Protein 6N3D (pdb70)

B-factor: mean 20.05, std 10.63, range [5.97, 64.44]

CATH classification: 3.30.70.330

Radius of gyration: 12.69 Å; Cα contacts (8 Å, |Δi|>4): 212; chains: 1; bounding box: 27×32×28 Å

Organism: Homo sapiens (NCBI:txid9606)

Nearest PDB structures (foldseek):
  6n3e-assembly1_A  TM=9.716E-01  e=6.139E-18  Homo sapiens
  6y53-assembly1_q  TM=9.878E-01  e=2.767E-15  Homo sapiens
  6y5q-assembly1_q  TM=9.878E-01  e=3.147E-15  Homo sapiens
  7evo-assembly1_D  TM=9.227E-01  e=3.356E-15  Homo sapiens
  2dit-assembly1_A  TM=9.127E-01  e=2.168E-14  Homo sapiens

Secondary structure (DSSP, 8-state):
---GGGGEEEEE-S--GGGGTS-THHHHHHHHHHHHHHTTTS-EEEEEE-TT-TT--EEEEESSHHHHHHHHHHHTT-EETTEE-EEEE--SS---

InterPro domains:
  IPR000504 RNA recognition motif domain [PF00076] (135-212)
  IPR000504 RNA recognition motif domain [PF00076] (289-343)
  IPR000504 RNA recognition motif domain [PS50102] (133-218)
  IPR000504 RNA recognition motif domain [PS50102] (264-349)
  IPR000504 RNA recognition motif domain [SM00360] (134-214)
  IPR000504 RNA recognition motif domain [SM00360] (265-345)
  IPR012677 Nucleotide-binding alpha-beta plait domain superfamily [G3DSA:3.30.70.330] (132-215)
  IPR012677 Nucleotide-binding alpha-beta plait domain superfamily [G3DSA:3.30.70.330] (263-348)
  IPR034392 TatSF1-like, RNA recognition motif 1 [cd12281] (132-222)
  IPR034393 TatSF1-like [PTHR15608] (5-377)
  IPR035979 RNA-binding domain superfamily [SSF54928] (131-346)

Structure (mmCIF, N/CA/C/O backbone):
data_6N3D
#
_entry.id   6N3D
#
_cell.length_a   30.201
_cell.length_b   30.201
_cell.length_c   98.742
_cell.angle_alpha   90.000
_cell.angle_beta   90.000
_cell.angle_gamma   90.000
#
_symmetry.space_group_name_H-M   'P 43'
#
loop_
_entity.id
_entity.type
_entity.pdbx_description
1 polymer 'HIV Tat-specific factor 1'
2 non-polymer 'CHLORIDE ION'
3 non-polymer DI(HYDROXYETHYL)ETHER
4 non-polymer 'MAGNESIUM ION'
5 non-polymer GLYCEROL
6 water water
#
loop_
_atom_site.group_PDB
_atom_site.id
_atom_site.type_symbol
_atom_site.label_atom_id
_atom_site.label_alt_id
_atom_site.label_comp_id
_atom_site.label_asym_id
_atom_site.label_entity_id
_atom_site.label_seq_id
_atom_site.pdbx_PDB_ins_code
_atom_site.Cartn_x
_atom_site.Cartn_y
_atom_site.Cartn_z
_atom_site.occupancy
_atom_site.B_iso_or_equiv
_atom_site.auth_seq_id
_atom_site.auth_comp_id
_atom_site.auth_asym_id
_atom_site.auth_atom_id
_atom_site.pdbx_PDB_model_num
ATOM 1 N N . GLY A 1 1 ? 18.181 21.755 35.173 1.00 45.11 258 GLY A N 1
ATOM 2 C CA . GLY A 1 1 ? 19.238 20.706 35.253 1.00 44.37 258 GLY A CA 1
ATOM 3 C C . GLY A 1 1 ? 20.478 21.208 35.963 1.00 43.97 258 GLY A C 1
ATOM 4 O O . GLY A 1 1 ? 20.513 22.347 36.440 1.00 40.32 258 GLY A O 1
ATOM 10 N N . SER A 1 2 ? 21.508 20.366 36.015 1.00 44.15 259 SER A N 1
ATOM 11 C CA . SER A 1 2 ? 22.692 20.660 36.807 1.00 47.48 259 SER A CA 1
ATOM 12 C C . SER A 1 2 ? 23.908 19.993 36.182 1.00 48.08 259 SER A C 1
ATOM 13 O O . SER A 1 2 ? 23.792 18.996 35.463 1.00 46.69 259 SER A O 1
ATOM 21 N N . MET A 1 3 ? 25.078 20.567 36.460 1.00 45.51 260 MET A N 1
ATOM 22 C CA . MET A 1 3 ? 26.343 19.927 36.133 1.00 43.21 260 MET A CA 1
ATOM 23 C C . MET A 1 3 ? 26.448 18.591 36.867 1.00 39.87 260 MET A C 1
ATOM 24 O O . MET A 1 3 ? 25.790 18.363 37.888 1.00 39.39 260 MET A O 1
ATOM 31 N N . ARG A 1 4 ? 27.291 17.698 36.333 1.00 34.41 261 ARG A N 1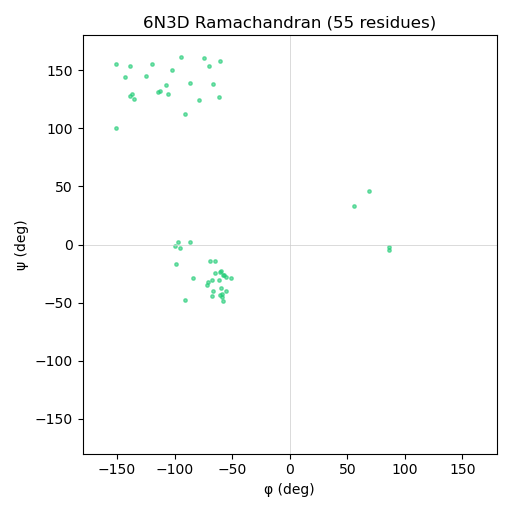
ATOM 32 C CA . ARG A 1 4 ? 27.326 16.324 36.832 1.00 28.69 261 ARG A CA 1
ATOM 33 C C . ARG A 1 4 ? 27.587 16.276 38.329 1.00 23.71 261 ARG A C 1
ATOM 34 O O . ARG A 1 4 ? 26.992 15.454 39.035 1.00 20.82 261 ARG A O 1
ATOM 55 N N . HIS A 1 5 ? 28.482 17.136 38.834 1.00 21.87 262 HIS A N 1
ATOM 56 C CA . HIS A 1 5 ? 28.913 16.999 40.221 1.00 18.44 262 HIS A CA 1
ATOM 57 C C . HIS A 1 5 ? 27.781 17.242 41.204 1.00 16.39 262 HIS A C 1
ATOM 58 O O . HIS A 1 5 ? 27.851 16.725 42.326 1.00 15.67 262 HIS A O 1
ATOM 72 N N . GLU A 1 6 ? 26.746 17.995 40.805 1.00 18.20 263 GLU A N 1
ATOM 73 C CA . GLU A 1 6 ? 25.579 18.203 41.653 1.00 15.79 263 GLU A CA 1
ATOM 74 C C . GLU A 1 6 ? 24.819 16.909 41.895 1.00 15.48 263 GLU A C 1
ATOM 75 O O . GLU A 1 6 ? 23.980 16.863 42.797 1.00 16.92 263 GLU A O 1
ATOM 87 N N . ARG A 1 7 ? 25.091 15.864 41.119 1.00 13.51 264 ARG A N 1
ATOM 88 C CA . ARG A 1 7 ? 24.473 14.566 41.324 1.00 12.65 264 ARG A CA 1
ATOM 89 C C . ARG A 1 7 ? 25.346 13.602 42.126 1.00 11.02 264 ARG A C 1
ATOM 90 O O . ARG A 1 7 ? 24.934 12.465 42.337 1.00 12.15 264 ARG A O 1
ATOM 111 N N . VAL A 1 8 ? 26.526 14.023 42.587 1.00 11.33 265 VAL A N 1
ATOM 112 C CA . VAL A 1 8 ? 27.536 13.113 43.119 1.00 10.43 265 VAL A CA 1
ATOM 113 C C . VAL A 1 8 ? 27.736 13.375 44.608 1.00 9.84 265 VAL A C 1
ATOM 114 O O . VAL A 1 8 ? 27.938 14.526 45.028 1.00 11.32 265 VAL A O 1
ATOM 127 N N . VAL A 1 9 ? 27.720 12.303 45.389 1.00 9.91 266 VAL A N 1
ATOM 128 C CA . VAL A 1 9 ? 27.953 12.325 46.826 1.00 9.63 266 VAL A CA 1
ATOM 129 C C . VAL A 1 9 ? 29.267 11.615 47.114 1.00 9.10 266 VAL A C 1
ATOM 130 O O . VAL A 1 9 ? 29.511 10.512 46.621 1.00 9.60 266 VAL A O 1
ATOM 143 N N . ILE A 1 10 ? 30.110 12.246 47.918 1.00 8.74 267 ILE A N 1
ATOM 144 C CA . ILE A 1 10 ? 31.327 11.630 48.422 1.00 8.32 267 ILE A CA 1
ATOM 145 C C . ILE A 1 10 ? 31.044 11.171 49.845 1.00 7.87 267 ILE A C 1
ATOM 146 O O . ILE A 1 10 ? 30.757 11.978 50.740 1.00 9.24 267 ILE A O 1
ATOM 162 N N A ILE A 1 11 ? 31.154 9.860 50.053 0.71 9.48 268 ILE A N 1
ATOM 163 N N B ILE A 1 11 ? 31.044 9.873 50.038 0.29 7.38 268 ILE A N 1
ATOM 164 C CA A ILE A 1 11 ? 30.931 9.207 51.341 0.71 9.24 268 ILE A CA 1
ATOM 165 C CA B ILE A 1 11 ? 30.930 9.287 51.363 0.29 9.80 268 ILE A CA 1
ATOM 166 C C A ILE A 1 11 ? 32.289 8.821 51.889 0.71 9.21 268 ILE A C 1
ATOM 167 C C B ILE A 1 11 ? 32.336 9.000 51.848 0.29 8.32 268 ILE A C 1
ATOM 168 O O A ILE A 1 11 ? 33.089 8.208 51.177 0.71 12.54 268 ILE A O 1
ATOM 169 O O B ILE A 1 11 ? 33.211 8.624 51.063 0.29 6.53 268 ILE A O 1
ATOM 200 N N . LYS A 1 12 ? 32.564 9.194 53.136 1.00 8.66 269 LYS A N 1
ATOM 201 C CA . LYS A 1 12 ? 33.847 8.876 53.739 1.00 9.16 269 LYS A CA 1
ATOM 202 C C . LYS A 1 12 ? 33.668 8.045 54.998 1.00 8.53 269 LYS A C 1
ATOM 203 O O . LYS A 1 12 ? 32.608 8.046 55.642 1.00 9.12 269 LYS A O 1
ATOM 223 N N . ASN A 1 13 ? 34.744 7.337 55.323 1.00 8.63 270 ASN A N 1
ATOM 224 C CA . ASN A 1 13 ? 34.831 6.444 56.463 1.00 8.51 270 ASN A CA 1
ATOM 225 C C . ASN A 1 13 ? 33.898 5.246 56.348 1.00 8.53 270 ASN A C 1
ATOM 226 O O . ASN A 1 13 ? 33.402 4.730 57.351 1.00 9.51 270 ASN A O 1
ATOM 237 N N A MET A 1 14 ? 33.694 4.755 55.128 0.37 9.67 271 MET A N 1
ATOM 238 N N B MET A 1 14 ? 33.672 4.758 55.121 0.63 10.06 271 MET A N 1
ATOM 239 C CA A MET A 1 14 ? 32.908 3.547 54.942 0.37 8.29 271 MET A CA 1
ATOM 240 C CA B MET A 1 14 ? 32.921 3.521 54.932 0.63 11.80 271 MET A CA 1
ATOM 241 C C A MET A 1 14 ? 33.721 2.284 55.190 0.37 9.80 271 MET A C 1
ATOM 242 C C B MET A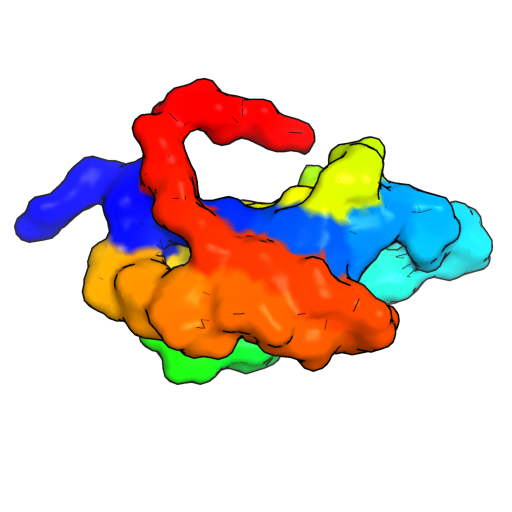 1 14 ? 33.719 2.296 55.339 0.63 9.88 271 MET A C 1
ATOM 243 O O A MET A 1 14 ? 33.135 1.198 55.256 0.37 8.12 271 MET A O 1
ATOM 244 O O B MET A 1 14 ? 33.128 1.248 55.619 0.63 11.47 271 MET A O 1
ATOM 271 N N . PHE A 1 15 ? 35.037 2.408 55.337 1.00 9.62 272 PHE A N 1
ATOM 272 C CA . PHE A 1 15 ? 35.938 1.288 55.555 1.00 9.81 272 PHE A CA 1
ATOM 273 C C . PHE A 1 15 ? 37.300 1.884 55.860 1.00 10.01 272 PHE A C 1
ATOM 274 O O . PHE A 1 15 ? 37.503 3.095 55.763 1.00 10.66 272 PHE A O 1
ATOM 292 N N . HIS A 1 16 ? 38.240 1.013 56.189 1.00 11.17 273 HIS A N 1
ATOM 293 C CA . HIS A 1 16 ? 39.657 1.281 56.063 1.00 10.84 273 HIS A CA 1
ATOM 294 C C . HIS A 1 16 ? 40.235 0.160 55.202 1.00 10.21 273 HIS A C 1
ATOM 295 O O . HIS A 1 16 ? 39.753 -0.972 55.278 1.00 12.19 273 HIS A O 1
ATOM 309 N N . PRO A 1 17 ? 41.235 0.435 54.356 1.00 11.31 274 PRO A N 1
ATOM 310 C CA . PRO A 1 17 ? 41.801 -0.618 53.501 1.00 13.70 274 PRO A CA 1
ATOM 311 C C . PRO A 1 17 ? 42.199 -1.885 54.226 1.00 16.34 274 PRO A C 1
ATOM 312 O O . PRO A 1 17 ? 42.166 -2.958 53.606 1.00 18.52 274 PRO A O 1
ATOM 323 N N . MET A 1 18 ? 42.583 -1.809 55.506 1.00 16.97 275 MET A N 1
ATOM 324 C CA . MET A 1 18 ? 42.939 -3.016 56.248 1.00 19.50 275 MET A CA 1
ATOM 325 C C . MET A 1 18 ? 41.815 -4.038 56.212 1.00 22.08 275 MET A C 1
ATOM 326 O O . MET A 1 18 ? 42.062 -5.246 56.305 1.00 23.11 275 MET A O 1
ATOM 340 N N . ASP A 1 19 ? 40.575 -3.570 56.083 1.00 20.83 276 ASP A N 1
ATOM 341 C CA . ASP A 1 19 ? 39.415 -4.452 56.092 1.00 22.59 276 ASP A CA 1
ATOM 342 C C . A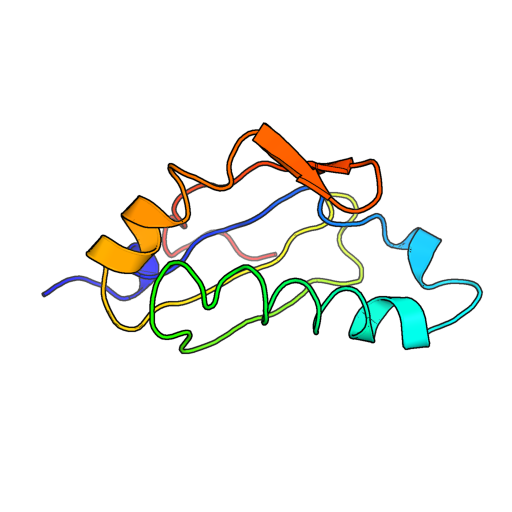SP A 1 19 ? 39.440 -5.493 54.985 1.00 20.22 276 ASP A C 1
ATOM 343 O O . ASP A 1 19 ? 38.778 -6.529 55.103 1.00 22.27 276 ASP A O 1
ATOM 352 N N . PHE A 1 20 ? 40.175 -5.254 53.912 1.00 20.40 277 PHE A N 1
ATOM 353 C CA . PHE A 1 20 ? 40.173 -6.163 52.781 1.00 22.51 277 PHE A CA 1
ATOM 354 C C . PHE A 1 20 ? 41.410 -7.037 52.760 1.00 26.03 277 PHE A C 1
ATOM 355 O O . PHE A 1 20 ? 41.539 -7.887 51.870 1.00 26.63 277 PHE A O 1
ATOM 372 N N A GLU A 1 21 ? 42.305 -6.874 53.742 0.68 23.60 278 GLU A N 1
ATOM 373 N N B GLU A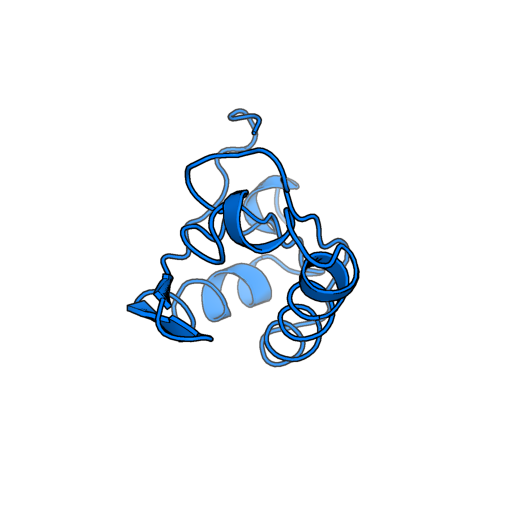 1 21 ? 42.314 -6.862 53.730 0.32 27.44 278 GLU A N 1
ATOM 374 C CA A GLU A 1 21 ? 43.570 -7.599 53.741 0.68 27.49 278 GLU A CA 1
ATOM 375 C CA B GLU A 1 21 ? 43.574 -7.599 53.736 0.32 30.83 278 GLU A CA 1
ATOM 376 C C A GLU A 1 21 ? 43.348 -9.103 53.774 0.68 30.63 278 GLU A C 1
ATOM 377 C C B GLU A 1 21 ? 43.337 -9.102 53.763 0.32 30.99 278 GLU A C 1
ATOM 378 O O A GLU A 1 21 ? 43.892 -9.842 52.944 0.68 37.21 278 GLU A O 1
ATOM 379 O O B GLU A 1 21 ? 43.848 -9.840 52.912 0.32 35.04 278 GLU A O 1
ATOM 399 N N . ASP A 1 22 ? 42.573 -9.579 54.745 1.00 26.84 279 ASP A N 1
ATOM 400 C CA . ASP A 1 22 ? 42.449 -11.014 54.960 1.00 28.98 279 ASP A CA 1
ATOM 401 C C . ASP A 1 22 ? 41.412 -11.663 54.054 1.00 24.79 279 ASP A C 1
ATOM 402 O O . ASP A 1 22 ? 41.491 -12.870 53.810 1.00 28.76 279 ASP A O 1
ATOM 412 N N . ASP A 1 23 ? 40.464 -10.899 53.541 1.00 21.98 280 ASP A N 1
ATOM 413 C CA . ASP A 1 23 ? 39.338 -11.448 52.787 1.00 18.42 280 ASP A CA 1
ATOM 414 C C . ASP A 1 23 ? 38.876 -10.406 51.775 1.00 16.97 280 ASP A C 1
ATOM 415 O O . ASP A 1 23 ? 38.128 -9.478 52.124 1.00 16.58 280 ASP A O 1
ATOM 424 N N . PRO A 1 24 ? 39.265 -10.543 50.505 1.00 17.25 281 PRO A N 1
ATOM 425 C CA . PRO A 1 24 ? 38.803 -9.585 49.488 1.00 16.69 281 PRO A CA 1
ATOM 426 C C . PRO A 1 24 ? 37.298 -9.493 49.364 1.00 14.68 281 PRO A C 1
ATOM 427 O O . PRO A 1 24 ? 36.783 -8.456 48.920 1.00 16.01 281 PRO A O 1
ATOM 438 N N . LEU A 1 25 ? 36.565 -10.550 49.721 1.00 12.92 282 LEU A N 1
ATOM 439 C CA . LEU A 1 25 ? 35.111 -10.494 49.599 1.00 13.25 282 LEU A CA 1
ATOM 440 C C . LEU A 1 25 ? 34.490 -9.391 50.444 1.00 14.08 282 LEU A C 1
ATOM 441 O O . LEU A 1 25 ? 33.394 -8.925 50.116 1.00 15.04 282 LEU A O 1
ATOM 457 N N . VAL A 1 26 ? 35.170 -8.953 51.508 1.00 13.71 283 VAL A N 1
ATOM 458 C CA . VAL A 1 26 ? 34.648 -7.878 52.348 1.00 13.90 283 VAL A CA 1
ATOM 459 C C . VAL A 1 26 ? 34.441 -6.603 51.540 1.00 13.72 283 VAL A C 1
ATOM 460 O O . VAL A 1 26 ? 33.484 -5.849 51.773 1.00 13.56 283 VAL A O 1
ATOM 473 N N . LEU A 1 27 ? 35.336 -6.322 50.598 1.00 13.02 284 LEU A N 1
ATOM 474 C CA . LEU A 1 27 ? 35.169 -5.129 49.774 1.00 13.30 284 LEU A CA 1
ATOM 475 C C . LEU A 1 27 ? 33.847 -5.179 49.026 1.00 13.30 284 LEU A C 1
ATOM 476 O O . LEU A 1 27 ? 33.098 -4.202 48.984 1.00 12.65 284 LEU A O 1
ATOM 492 N N . ASN A 1 28 ? 33.531 -6.326 48.443 1.00 13.81 285 ASN A N 1
ATOM 493 C CA . ASN A 1 28 ? 32.274 -6.437 47.724 1.00 14.69 285 ASN A CA 1
ATOM 494 C C . ASN A 1 28 ? 31.072 -6.438 48.660 1.00 12.95 285 ASN A C 1
ATOM 495 O O . ASN A 1 28 ? 30.012 -5.952 48.272 1.00 13.23 285 ASN A O 1
ATOM 506 N N . GLU A 1 29 ? 31.204 -6.981 49.878 1.00 13.55 286 GLU A N 1
ATOM 507 C CA . GLU A 1 29 ? 30.130 -6.850 50.865 1.00 13.87 286 GLU A CA 1
ATOM 508 C C . GLU A 1 29 ? 29.805 -5.386 51.138 1.00 12.48 286 GLU A C 1
ATOM 509 O O . GLU A 1 29 ? 28.636 -4.998 51.192 1.00 14.09 286 GLU A O 1
ATOM 521 N N A ILE A 1 30 ? 30.840 -4.579 51.378 0.34 12.15 287 ILE A N 1
ATOM 522 N N B ILE A 1 30 ? 30.828 -4.554 51.322 0.66 12.63 287 ILE A N 1
ATOM 523 C CA A ILE A 1 30 ? 30.659 -3.141 51.554 0.34 13.39 287 ILE A CA 1
ATOM 524 C CA B ILE A 1 30 ? 30.571 -3.140 51.582 0.66 12.45 287 ILE A CA 1
ATOM 525 C C 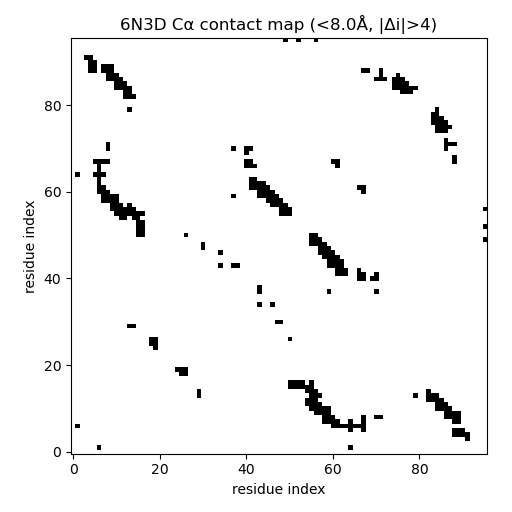A ILE A 1 30 ? 29.949 -2.552 50.344 0.34 12.04 287 ILE A C 1
ATOM 526 C C B ILE A 1 30 ? 30.003 -2.457 50.341 0.66 12.54 287 ILE A C 1
ATOM 527 O O A ILE A 1 30 ? 28.945 -1.842 50.467 0.34 13.31 287 ILE A O 1
ATOM 528 O O B ILE A 1 30 ? 29.135 -1.584 50.440 0.66 12.98 287 ILE A O 1
ATOM 559 N N . ARG A 1 31 ? 30.470 -2.839 49.154 1.00 12.14 288 ARG A N 1
ATOM 560 C CA . ARG A 1 31 ? 29.904 -2.285 47.930 1.00 11.40 288 ARG A CA 1
ATOM 561 C C . ARG A 1 31 ? 28.422 -2.612 47.829 1.00 11.75 288 ARG A C 1
ATOM 562 O O . ARG A 1 31 ? 27.601 -1.741 47.542 1.00 12.06 288 ARG A O 1
ATOM 584 N N A GLU A 1 32 ? 28.069 -3.878 48.046 0.50 13.08 289 GLU A N 1
ATOM 585 N N B GLU A 1 32 ? 28.055 -3.868 48.084 0.50 13.55 289 GLU A N 1
ATOM 586 C CA A GLU A 1 32 ? 26.673 -4.276 47.943 0.50 14.30 289 GLU A CA 1
ATOM 587 C CA B GLU A 1 32 ? 26.663 -4.266 47.915 0.50 15.60 289 GLU A CA 1
ATOM 588 C C A GLU A 1 32 ? 25.836 -3.548 48.983 0.50 13.76 289 GLU A C 1
ATOM 589 C C B GLU A 1 32 ? 25.779 -3.684 49.015 0.50 17.47 289 GLU A C 1
ATOM 590 O O A GLU A 1 32 ? 24.762 -3.020 48.677 0.50 14.11 289 GLU A O 1
ATOM 591 O O B GLU A 1 32 ? 24.608 -3.377 48.768 0.50 16.37 289 GLU A O 1
ATOM 614 N N . ASP A 1 33 ? 26.321 -3.495 50.221 1.00 15.91 290 ASP A N 1
ATOM 615 C CA . ASP A 1 33 ? 25.565 -2.847 51.281 1.00 18.97 290 ASP A CA 1
ATOM 616 C C . ASP A 1 33 ? 25.338 -1.381 50.963 1.00 15.01 290 ASP A C 1
ATOM 617 O O . ASP A 1 33 ? 24.266 -0.833 51.243 1.00 15.68 290 ASP A O 1
ATOM 627 N N . LEU A 1 34 ? 26.337 -0.722 50.384 1.00 13.08 291 LEU A N 1
ATOM 628 C CA . LEU A 1 34 ? 26.177 0.683 50.044 1.00 12.58 291 LEU A CA 1
ATOM 629 C C . LEU A 1 34 ? 25.228 0.860 48.870 1.00 10.84 291 LEU A C 1
ATOM 630 O O . LEU A 1 34 ? 24.445 1.824 48.852 1.00 12.13 291 LEU A O 1
ATOM 646 N N . ARG A 1 35 ? 25.237 -0.068 47.903 1.00 11.37 292 ARG A N 1
ATOM 647 C CA . ARG A 1 35 ? 24.226 -0.041 46.848 1.00 12.07 292 ARG A CA 1
ATOM 648 C C . ARG A 1 35 ? 22.831 -0.132 47.447 1.00 11.91 292 ARG A C 1
ATOM 649 O O . ARG A 1 35 ? 21.934 0.636 47.088 1.00 13.67 292 ARG A O 1
ATOM 670 N N . VAL A 1 36 ? 22.620 -1.091 48.349 1.00 11.97 293 VAL A N 1
ATOM 671 C CA . VAL A 1 36 ? 21.302 -1.256 48.949 1.00 13.46 293 VAL A CA 1
ATOM 672 C C . VAL A 1 36 ? 20.898 0.007 49.706 1.00 11.84 293 VAL A C 1
ATOM 673 O O . VAL A 1 36 ? 19.776 0.511 49.558 1.00 13.67 293 VAL A O 1
ATOM 686 N N A GLU A 1 37 ? 21.809 0.557 50.512 0.51 12.60 294 GLU A N 1
ATOM 687 N N B GLU A 1 37 ? 21.792 0.513 50.554 0.49 11.14 294 GLU A N 1
ATOM 688 C CA A GLU A 1 37 ? 21.444 1.713 51.326 0.51 13.16 294 GLU A CA 1
ATOM 689 C CA B GLU A 1 37 ? 21.476 1.706 51.329 0.49 10.99 294 GLU A CA 1
ATOM 690 C C A GLU A 1 37 ? 21.211 2.955 50.479 0.51 11.11 294 GLU A C 1
ATOM 691 C C B GLU A 1 37 ? 21.162 2.889 50.420 0.49 10.86 294 GLU A C 1
ATOM 692 O O A GLU A 1 37 ? 20.278 3.722 50.745 0.51 11.13 294 GLU A O 1
ATOM 693 O O B GLU A 1 37 ? 20.117 3.534 50.564 0.49 12.49 294 GLU A O 1
ATOM 716 N N . CYS A 1 38 ? 22.058 3.189 49.473 1.00 10.93 295 CYS A N 1
ATOM 717 C CA . CYS A 1 38 ? 21.902 4.387 48.665 1.00 10.54 295 CYS A CA 1
ATOM 718 C C . CYS A 1 38 ? 20.687 4.320 47.747 1.00 10.70 295 CYS A C 1
ATOM 719 O O . CYS A 1 38 ? 20.174 5.373 47.352 1.00 11.65 295 CYS A O 1
ATOM 728 N N A SER A 1 39 ? 20.199 3.110 47.433 0.69 13.06 296 SER A N 1
ATOM 729 N N B SER A 1 39 ? 20.194 3.132 47.408 0.31 8.89 296 SER A N 1
ATOM 730 C CA A SER A 1 39 ? 18.980 2.968 46.644 0.69 11.90 296 SER A CA 1
ATOM 731 C CA B SER A 1 39 ? 18.989 3.068 46.590 0.31 11.65 296 SER A CA 1
ATOM 732 C C A SER A 1 39 ? 17.778 3.593 47.339 0.69 10.37 296 SER A C 1
ATOM 733 C C B SER A 1 39 ? 17.746 3.533 47.346 0.31 11.15 296 SER A C 1
ATOM 734 O O A SER A 1 39 ? 16.776 3.896 46.682 0.69 11.77 296 SER A O 1
ATOM 735 O O B SER A 1 39 ? 16.678 3.661 46.735 0.31 12.56 296 SER A O 1
ATOM 750 N N . LYS A 1 40 ? 17.864 3.803 48.649 1.00 10.96 297 LYS A N 1
ATOM 751 C CA . LYS A 1 40 ? 16.782 4.434 49.389 1.00 11.14 297 LYS A CA 1
ATOM 752 C C . LYS A 1 40 ? 16.587 5.885 48.985 1.00 11.40 297 LYS A C 1
ATOM 753 O O . LYS A 1 40 ? 15.497 6.438 49.163 1.00 13.30 297 LYS A O 1
ATOM 773 N N . PHE A 1 41 ? 17.626 6.537 48.476 1.00 12.09 298 PHE A N 1
ATOM 774 C CA . PHE A 1 41 ? 17.597 7.981 48.287 1.00 11.67 298 PHE A CA 1
ATOM 775 C C . PHE A 1 41 ? 17.281 8.387 46.865 1.00 11.87 298 PHE A C 1
ATOM 776 O O . PHE A 1 41 ? 16.916 9.543 46.632 1.00 13.93 298 PHE A O 1
ATOM 793 N N . GLY A 1 42 ? 17.406 7.472 45.925 1.00 12.44 299 GLY A N 1
ATOM 794 C CA . GLY A 1 42 ? 17.241 7.808 44.531 1.00 13.07 299 GLY A CA 1
ATOM 795 C C . GLY A 1 42 ? 17.768 6.687 43.674 1.00 12.94 299 GLY A C 1
ATOM 796 O O . GLY A 1 42 ? 18.266 5.673 44.165 1.00 14.09 299 GLY A O 1
ATOM 800 N N A GLN A 1 43 ? 17.630 6.893 42.372 0.52 12.70 300 GLN A N 1
ATOM 801 N N B GLN A 1 43 ? 17.675 6.901 42.369 0.48 12.65 300 GLN A N 1
ATOM 802 C CA A GLN A 1 43 ? 18.179 5.980 41.381 0.52 13.52 300 GLN A CA 1
ATOM 803 C CA B GLN A 1 43 ? 18.159 5.925 41.399 0.48 12.80 300 GLN A CA 1
ATOM 804 C C A GLN A 1 43 ? 19.686 6.186 41.306 0.52 13.09 300 GLN A C 1
ATOM 805 C C B GLN A 1 43 ? 19.656 6.124 41.188 0.48 12.12 300 GLN A C 1
ATOM 806 O O A GLN A 1 43 ? 20.155 7.282 40.974 0.52 13.47 300 GLN A O 1
ATOM 807 O O B GLN A 1 43 ? 20.089 7.144 40.641 0.48 11.63 300 GLN A O 1
ATOM 820 N N . ILE A 1 44 ? 20.446 5.146 41.628 1.00 11.52 301 ILE A N 1
ATOM 821 C CA . ILE A 1 44 ? 21.890 5.222 41.518 1.00 9.71 301 ILE A CA 1
ATOM 822 C C . ILE A 1 44 ? 22.294 5.114 40.054 1.00 10.97 301 ILE A C 1
ATOM 823 O O . ILE A 1 44 ? 21.870 4.199 39.340 1.00 14.26 301 ILE A O 1
ATOM 840 N N . ARG A 1 45 ? 23.143 6.033 39.604 1.00 9.63 302 ARG A N 1
ATOM 841 C CA . ARG A 1 45 ? 23.822 5.886 38.323 1.00 9.82 302 ARG A CA 1
ATOM 842 C C . ARG A 1 45 ? 25.169 5.190 38.451 1.00 9.86 302 ARG A C 1
ATOM 843 O O . ARG A 1 45 ? 25.442 4.269 37.687 1.00 11.05 302 ARG A O 1
ATOM 864 N N . LYS A 1 46 ? 26.014 5.600 39.387 1.00 10.14 303 LYS A N 1
ATOM 865 C CA . LYS A 1 46 ? 27.319 4.988 39.539 1.00 9.70 303 LYS A CA 1
ATOM 866 C C . LYS A 1 46 ? 27.670 4.918 41.014 1.00 10.17 303 LYS A C 1
ATOM 867 O O . LYS A 1 46 ? 27.359 5.831 41.789 1.00 14.17 303 LYS A O 1
ATOM 886 N N . LEU A 1 47 ? 28.355 3.847 41.396 1.00 8.80 304 LEU A N 1
ATOM 887 C CA . LEU A 1 47 ? 28.863 3.723 42.750 1.00 9.80 304 LEU A CA 1
ATOM 888 C C . LEU A 1 47 ? 30.260 3.138 42.662 1.00 10.00 304 LEU A C 1
ATOM 889 O O . LEU A 1 47 ? 30.467 2.113 42.008 1.00 11.79 304 LEU A O 1
ATOM 905 N N . LEU A 1 48 ? 31.212 3.812 43.295 1.00 9.31 305 LEU A N 1
ATOM 906 C CA . LEU A 1 48 ? 32.601 3.393 43.304 1.00 11.18 305 LEU A CA 1
ATOM 907 C C . LEU A 1 48 ? 33.141 3.435 44.715 1.00 10.46 305 LEU A C 1
ATOM 908 O O . LEU A 1 48 ? 32.867 4.379 45.457 1.00 12.83 305 LEU A O 1
ATOM 924 N N A LEU A 1 49 ? 33.899 2.408 45.083 0.47 10.65 306 LEU A N 1
ATOM 925 N N B LEU A 1 49 ? 33.956 2.444 45.067 0.53 9.46 306 LEU A N 1
ATOM 926 C CA A LEU A 1 49 ? 34.702 2.425 46.292 0.47 9.80 306 LEU A CA 1
ATOM 927 C CA B LEU A 1 49 ? 34.687 2.427 46.325 0.53 10.00 306 LEU A CA 1
ATOM 928 C C A LEU A 1 49 ? 36.148 2.662 45.896 0.47 8.47 306 LEU A C 1
ATOM 929 C C B LEU A 1 49 ? 36.172 2.547 46.026 0.53 9.96 306 LEU A C 1
ATOM 930 O O A LEU A 1 49 ? 36.645 2.070 44.932 0.47 11.04 306 LEU A O 1
ATOM 931 O O B LEU A 1 49 ? 36.724 1.746 45.263 0.53 10.11 306 LEU A O 1
ATOM 962 N N . PHE A 1 50 ? 36.816 3.538 46.642 1.00 9.29 307 PHE A N 1
ATOM 963 C CA . PHE A 1 50 ? 38.246 3.777 46.465 1.00 10.14 307 PHE A CA 1
ATOM 964 C C . PHE A 1 50 ? 38.957 2.933 47.506 1.00 9.24 307 PHE A C 1
ATOM 965 O O . PHE A 1 50 ? 39.289 3.385 48.599 1.00 9.71 307 PHE A O 1
ATOM 983 N N . ASP A 1 51 ? 39.126 1.649 47.167 1.00 10.16 308 ASP A N 1
ATOM 984 C CA . ASP A 1 51 ? 39.418 0.629 48.166 1.00 10.40 308 ASP A CA 1
ATOM 985 C C . ASP A 1 51 ? 40.806 0.736 48.785 1.00 9.63 308 ASP A C 1
ATOM 986 O O . ASP A 1 51 ? 41.033 0.106 49.818 1.00 11.13 308 ASP A O 1
ATOM 995 N N . ARG A 1 52 ? 41.718 1.508 48.213 1.00 10.10 309 ARG A N 1
ATOM 996 C CA . ARG A 1 52 ? 43.011 1.748 48.848 1.00 9.94 309 ARG A CA 1
ATOM 997 C C . ARG A 1 52 ? 43.056 3.032 49.655 1.00 9.84 309 ARG A C 1
ATOM 998 O O . ARG A 1 52 ? 44.078 3.311 50.290 1.00 10.74 309 ARG A O 1
ATOM 1019 N N . HIS A 1 53 ? 41.991 3.806 49.651 1.00 9.41 310 HIS A N 1
ATOM 1020 C CA . HIS A 1 53 ? 42.045 5.130 50.254 1.00 9.18 310 HIS A CA 1
ATOM 1021 C C . HIS A 1 53 ? 41.931 5.042 51.771 1.00 9.23 310 HIS A C 1
ATOM 1022 O O . HIS A 1 53 ? 40.930 4.509 52.277 1.00 10.12 310 HIS A O 1
ATOM 1036 N N . PRO A 1 54 ? 42.890 5.596 52.527 1.00 9.99 311 PRO A N 1
ATOM 1037 C CA . PRO A 1 54 ? 42.827 5.511 53.999 1.00 11.49 311 PRO A CA 1
ATOM 1038 C C . PRO A 1 54 ? 41.568 6.082 54.604 1.00 9.81 311 PRO A C 1
ATOM 1039 O O . PRO A 1 54 ? 41.201 5.683 55.713 1.00 11.18 311 PRO A O 1
ATOM 1050 N N . ASP A 1 55 ? 40.924 7.037 53.936 1.00 9.05 312 ASP A N 1
ATOM 1051 C CA . ASP A 1 55 ? 39.746 7.681 54.485 1.00 9.72 312 ASP A CA 1
ATOM 1052 C C . ASP A 1 55 ? 38.464 6.938 54.171 1.00 8.98 312 ASP A C 1
ATOM 1053 O O . ASP A 1 55 ? 37.388 7.404 54.556 1.00 11.14 312 ASP A O 1
ATOM 1062 N N . GLY A 1 56 ? 38.542 5.799 53.494 1.00 8.96 313 GLY A N 1
ATOM 1063 C CA . GLY A 1 56 ? 37.349 4.992 53.298 1.00 8.64 313 GLY A CA 1
ATOM 1064 C C . GLY A 1 56 ? 36.341 5.629 52.365 1.00 8.60 313 GLY A C 1
ATOM 1065 O O . GLY A 1 56 ? 35.148 5.660 52.660 1.00 9.11 313 GLY A O 1
ATOM 1069 N N . VAL A 1 57 ? 36.815 6.139 51.238 1.00 9.24 314 VAL A N 1
ATOM 1070 C CA . VAL A 1 57 ? 36.019 6.980 50.349 1.00 8.46 314 VAL A CA 1
ATOM 1071 C C . VAL A 1 57 ? 35.226 6.129 49.364 1.00 8.36 314 VAL A C 1
ATOM 1072 O O . VAL A 1 57 ? 35.750 5.184 48.762 1.00 9.14 314 VAL A O 1
ATOM 1085 N N . ALA A 1 58 ? 33.984 6.536 49.142 1.00 9.08 315 ALA A N 1
ATOM 1086 C CA . ALA A 1 58 ? 33.138 6.041 48.077 1.00 9.17 315 ALA A CA 1
ATOM 1087 C C . ALA A 1 58 ? 32.485 7.231 47.396 1.00 9.25 315 ALA A C 1
ATOM 1088 O O . ALA A 1 58 ? 32.266 8.272 48.014 1.00 10.63 315 ALA A O 1
ATOM 1095 N N A SER A 1 59 ? 32.222 7.080 46.108 0.73 10.01 316 SER A N 1
ATOM 1096 N N B SER A 1 59 ? 32.147 7.076 46.126 0.27 7.72 316 SER A N 1
ATOM 1097 C CA A SER A 1 59 ? 31.489 8.059 45.329 0.73 11.98 316 SER A CA 1
ATOM 1098 C CA B SER A 1 59 ? 31.356 8.073 45.425 0.27 6.38 316 SER A CA 1
ATOM 1099 C C A SER A 1 59 ? 30.181 7.426 44.891 0.73 10.61 316 SER A C 1
ATOM 1100 C C B SER A 1 59 ? 30.122 7.403 44.848 0.27 8.30 316 SER A C 1
ATOM 1101 O O A SER A 1 59 ? 30.164 6.302 44.386 0.73 11.51 316 SER A O 1
ATOM 1102 O O B SER A 1 59 ? 30.198 6.292 44.318 0.27 10.81 316 SER A O 1
ATOM 1117 N N A VAL A 1 60 ? 29.089 8.153 45.058 0.73 10.54 317 VAL A N 1
ATOM 1118 N N B VAL A 1 60 ? 28.985 8.083 44.956 0.27 6.98 317 VAL A N 1
ATOM 1119 C CA A VAL A 1 60 ? 27.785 7.699 44.587 0.73 10.60 317 VAL A CA 1
ATOM 1120 C CA B VAL A 1 60 ? 27.719 7.585 44.432 0.27 5.97 317 VAL A CA 1
ATOM 1121 C C A VAL A 1 60 ? 27.195 8.797 43.720 0.73 10.08 317 VAL A C 1
ATOM 1122 C C B VAL A 1 60 ? 27.039 8.723 43.686 0.27 7.88 317 VAL A C 1
ATOM 1123 O O A VAL A 1 60 ? 27.080 9.939 44.169 0.73 9.90 317 VAL A O 1
ATOM 1124 O O B VAL A 1 60 ? 26.690 9.744 44.289 0.27 7.63 317 VAL A O 1
ATOM 1149 N N A SER A 1 61 ? 26.830 8.456 42.483 0.73 11.25 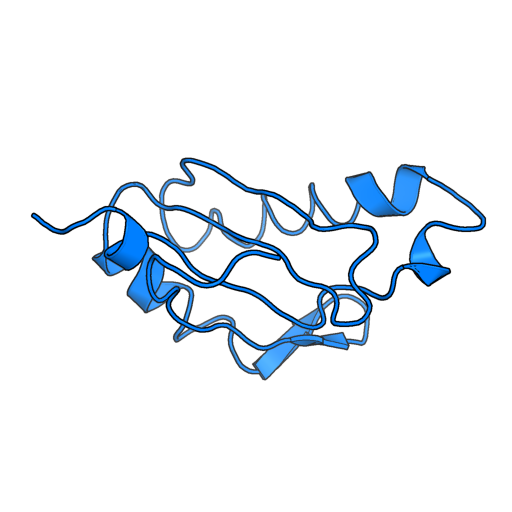318 SER A N 1
ATOM 1150 N N B SER A 1 61 ? 26.858 8.551 42.379 0.27 7.03 318 SER A N 1
ATOM 1151 C CA A SER A 1 61 ? 26.190 9.380 41.551 0.73 12.57 318 SER A CA 1
ATOM 1152 C CA B SER A 1 61 ? 26.189 9.542 41.548 0.27 6.82 318 SER A CA 1
ATOM 1153 C C A SER A 1 61 ? 24.725 8.980 41.427 0.73 10.73 318 SER A C 1
ATOM 1154 C C B SER A 1 61 ? 24.773 9.069 41.257 0.27 7.73 318 SER A C 1
ATOM 1155 O O A SER A 1 61 ? 24.416 7.791 41.323 0.73 12.12 318 SER A O 1
ATOM 1156 O O B SER A 1 61 ? 24.564 7.939 40.805 0.27 7.70 318 SER A O 1
ATOM 1171 N N . PHE A 1 62 ? 23.820 9.958 41.464 1.00 10.75 319 PHE A N 1
ATOM 1172 C CA . PHE A 1 62 ? 22.394 9.696 41.316 1.00 11.13 319 PHE A CA 1
ATOM 1173 C C . PHE A 1 62 ? 21.883 10.263 39.991 1.00 12.46 319 PHE A C 1
ATOM 1174 O O . PHE A 1 62 ? 22.554 11.031 39.308 1.00 13.02 319 PHE A O 1
ATOM 1191 N N A ARG A 1 63 ? 20.649 9.872 39.655 0.51 14.24 320 ARG A N 1
ATOM 1192 N N B ARG A 1 63 ? 20.664 9.861 39.621 0.49 13.92 320 ARG A N 1
ATOM 1193 C CA A ARG A 1 63 ? 20.005 10.362 38.442 0.51 15.22 320 ARG A CA 1
ATOM 1194 C CA B ARG A 1 63 ? 20.063 10.406 38.408 0.49 14.62 320 ARG A CA 1
ATOM 1195 C C A ARG A 1 63 ? 19.701 11.853 38.523 0.51 15.06 320 ARG A C 1
ATOM 1196 C C B ARG A 1 63 ? 19.821 11.905 38.539 0.49 14.91 320 ARG A C 1
ATOM 1197 O O A ARG A 1 63 ? 19.783 12.555 37.509 0.51 16.52 320 ARG A O 1
ATOM 1198 O O B ARG A 1 63 ? 20.060 12.661 37.590 0.49 15.61 320 ARG A O 1
ATOM 1239 N N . ASP A 1 64 ? 19.362 12.354 39.708 1.00 15.44 321 ASP A N 1
ATOM 1240 C CA . ASP A 1 64 ? 18.913 13.727 39.894 1.00 16.82 321 ASP A CA 1
ATOM 1241 C C . ASP A 1 64 ? 19.634 14.394 41.060 1.00 15.84 321 ASP A C 1
ATOM 1242 O O . ASP A 1 64 ? 19.945 13.741 42.061 1.00 15.44 321 ASP A O 1
ATOM 1252 N N . PRO A 1 65 ? 19.868 15.711 40.978 1.00 16.60 322 PRO A N 1
ATOM 1253 C CA . PRO A 1 65 ? 20.530 16.407 42.100 1.00 15.55 322 PRO A CA 1
ATOM 1254 C C . PRO A 1 65 ? 19.751 16.340 43.399 1.00 14.95 322 PRO A C 1
ATOM 1255 O O . PRO A 1 65 ? 20.354 16.385 44.480 1.00 16.61 322 PRO A O 1
ATOM 1266 N N . GLU A 1 66 ? 18.420 16.275 43.331 1.00 16.50 323 GLU A N 1
ATOM 1267 C CA . GLU A 1 66 ? 17.616 16.210 44.547 1.00 16.07 323 GLU A CA 1
ATOM 1268 C C . GLU A 1 66 ? 17.835 14.898 45.285 1.00 15.52 323 GLU A C 1
ATOM 1269 O O . GLU A 1 66 ? 17.732 14.849 46.517 1.00 15.99 323 GLU A O 1
ATOM 1281 N N . GLU A 1 67 ? 18.132 13.832 44.549 1.00 14.20 324 GLU A N 1
ATOM 1282 C CA . GLU A 1 67 ? 18.446 12.551 45.177 1.00 12.65 324 GLU A CA 1
ATOM 1283 C C . GLU A 1 67 ? 19.758 12.636 45.942 1.00 12.17 324 GLU A C 1
ATOM 1284 O O . GLU A 1 67 ? 19.867 12.143 47.077 1.00 12.65 324 GLU A O 1
ATOM 1296 N N . ALA A 1 68 ? 20.772 13.251 45.327 1.00 12.69 325 ALA A N 1
ATOM 1297 C CA . ALA A 1 68 ? 22.035 13.456 46.017 1.00 13.36 325 ALA A CA 1
ATOM 1298 C C . ALA A 1 68 ? 21.831 14.266 47.290 1.00 14.11 325 ALA A C 1
ATOM 1299 O O . ALA A 1 68 ? 22.403 13.937 48.336 1.00 13.49 325 ALA A O 1
ATOM 1306 N N . ASP A 1 69 ? 21.004 15.320 47.230 1.00 14.33 326 ASP A N 1
ATOM 1307 C CA . ASP A 1 69 ? 20.764 16.132 48.418 1.00 15.95 326 ASP A CA 1
ATOM 1308 C C . ASP A 1 69 ? 20.155 15.297 49.540 1.00 16.21 326 ASP A C 1
ATOM 1309 O O . ASP A 1 69 ? 20.536 15.435 50.711 1.00 17.48 326 ASP A O 1
ATOM 1318 N N . TYR A 1 70 ? 19.186 14.445 49.201 1.00 15.87 327 TYR A N 1
ATOM 1319 C CA . TYR A 1 70 ? 18.504 13.625 50.200 1.00 15.71 327 TYR A CA 1
ATOM 1320 C C . TYR A 1 70 ? 19.461 12.599 50.803 1.00 14.31 327 TYR A C 1
ATOM 1321 O O . TYR A 1 70 ? 19.474 12.387 52.020 1.00 15.86 327 TYR A O 1
ATOM 1339 N N . CYS A 1 71 ? 20.319 12.005 49.976 1.00 13.44 328 CYS A N 1
ATOM 1340 C CA . CYS A 1 71 ? 21.368 11.124 50.475 1.00 12.61 328 CYS A CA 1
ATOM 1341 C C . CYS A 1 71 ? 22.286 11.842 51.464 1.00 13.92 328 CYS A C 1
ATOM 1342 O O . CYS A 1 71 ? 22.567 11.329 52.554 1.00 15.66 328 CYS A O 1
ATOM 1350 N N A ILE A 1 72 ? 22.798 13.018 51.091 0.83 14.02 329 ILE A N 1
ATOM 1351 N N B ILE A 1 72 ? 22.758 13.037 51.100 0.17 13.66 329 ILE A N 1
ATOM 1352 C CA A ILE A 1 72 ? 23.734 13.726 51.964 0.83 15.96 329 ILE A CA 1
ATOM 1353 C CA B ILE A 1 72 ? 23.550 13.843 52.028 0.17 14.70 329 ILE A CA 1
ATOM 1354 C C A ILE A 1 72 ? 23.095 14.012 53.313 0.83 17.79 329 ILE A C 1
ATOM 1355 C C B ILE A 1 72 ? 22.804 14.001 53.345 0.17 14.50 329 ILE A C 1
ATOM 1356 O O A ILE A 1 72 ? 23.729 13.868 54.367 0.83 19.94 329 ILE A O 1
ATOM 1357 O O B ILE A 1 72 ? 23.301 13.642 54.419 0.17 15.04 329 ILE A O 1
ATOM 1388 N N A GLN A 1 73 ? 21.840 14.460 53.301 0.83 17.34 330 GLN A N 1
ATOM 1389 N N B GLN A 1 73 ? 21.589 14.544 53.272 0.17 14.34 330 GLN A N 1
ATOM 1390 C CA A GLN A 1 73 ? 21.178 14.847 54.539 0.83 21.10 330 GLN A CA 1
ATOM 1391 C CA B GLN A 1 73 ? 20.851 14.911 54.472 0.17 17.41 330 GLN A CA 1
ATOM 1392 C C A GLN A 1 73 ? 20.923 13.639 55.431 0.83 20.46 330 GLN A C 1
ATOM 1393 C C B GLN A 1 73 ? 20.531 13.715 55.356 0.17 18.42 330 GLN A C 1
ATOM 1394 O O A GLN A 1 73 ? 21.012 13.736 56.661 0.83 25.84 330 GLN A O 1
ATOM 1395 O O B GLN A 1 73 ? 20.216 13.905 56.536 0.17 21.08 330 GLN A O 1
ATOM 1408 N N . THR A 1 74 ? 20.610 12.494 54.830 1.00 19.07 331 THR A N 1
ATOM 1409 C CA . THR A 1 74 ? 20.225 11.309 55.587 1.00 21.51 331 THR A CA 1
ATOM 1410 C C . THR A 1 74 ? 21.408 10.465 56.031 1.00 21.38 331 THR A C 1
ATOM 1411 O O . THR A 1 74 ? 21.394 9.922 57.137 1.00 27.40 331 THR A O 1
ATOM 1423 N N . LEU A 1 75 ? 22.430 10.321 55.193 1.00 18.20 332 LEU A N 1
ATOM 1424 C CA . LEU A 1 75 ? 23.525 9.421 55.529 1.00 19.02 332 LEU A CA 1
ATOM 1425 C C . LEU A 1 75 ? 24.572 10.050 56.423 1.00 19.31 332 LEU A C 1
ATOM 1426 O O . LEU A 1 75 ? 25.268 9.326 57.144 1.00 19.47 332 LEU A O 1
ATOM 1442 N N . ASP A 1 76 ? 24.755 11.362 56.351 1.00 16.87 333 ASP A N 1
ATOM 1443 C CA . ASP A 1 76 ? 25.849 11.969 57.086 1.00 17.28 333 ASP A CA 1
ATOM 1444 C C . ASP A 1 76 ? 25.654 11.717 58.573 1.00 18.89 333 ASP A C 1
ATOM 1445 O O . ASP A 1 76 ? 24.585 11.997 59.124 1.00 22.93 333 ASP A O 1
ATOM 1454 N N . GLY A 1 77 ? 26.674 11.169 59.220 1.00 18.73 334 GLY A N 1
ATOM 1455 C CA . GLY A 1 77 ? 26.610 10.861 60.631 1.00 18.96 334 GLY A CA 1
ATOM 1456 C C . GLY A 1 77 ? 26.014 9.517 61.000 1.00 20.07 334 GLY A C 1
ATOM 1457 O O . GLY A 1 77 ? 25.968 9.197 62.192 1.00 21.65 334 GLY A O 1
ATOM 1461 N N . ARG A 1 78 ? 25.550 8.726 60.034 1.00 19.49 335 ARG A N 1
ATOM 1462 C CA . ARG A 1 78 ? 25.035 7.394 60.329 1.00 20.55 335 ARG A CA 1
ATOM 1463 C C . ARG A 1 78 ? 26.190 6.442 60.626 1.00 16.15 335 ARG A C 1
ATOM 1464 O O . ARG A 1 78 ? 27.337 6.674 60.233 1.00 16.77 335 ARG A O 1
ATOM 1485 N N . TRP A 1 79 ? 25.863 5.342 61.294 1.00 15.26 336 TRP A N 1
ATOM 1486 C CA . TRP A 1 79 ? 26.821 4.288 61.591 1.00 15.61 336 TRP A CA 1
ATOM 1487 C C . TRP A 1 79 ? 26.572 3.082 60.692 1.00 14.71 336 TRP A C 1
ATOM 1488 O O . TRP A 1 79 ? 25.437 2.598 60.600 1.00 17.20 336 TRP A O 1
ATOM 1509 N N . PHE A 1 80 ? 27.632 2.597 60.042 1.00 14.62 337 PHE A N 1
ATOM 1510 C CA . PHE A 1 80 ? 27.594 1.409 59.200 1.00 17.50 337 PHE A CA 1
ATOM 1511 C C . PHE A 1 80 ? 28.794 0.537 59.514 1.00 17.61 337 PHE A C 1
ATOM 1512 O O . PHE A 1 80 ? 29.936 0.992 59.396 1.00 17.20 337 PHE A O 1
ATOM 1529 N N . GLY A 1 81 ? 28.546 -0.729 59.844 1.00 18.49 338 GLY A N 1
ATOM 1530 C CA . GLY A 1 81 ? 29.656 -1.626 60.126 1.00 18.29 338 GLY A CA 1
ATOM 1531 C C . GLY A 1 81 ? 30.573 -1.129 61.219 1.00 16.26 338 GLY A C 1
ATOM 1532 O O . GLY A 1 81 ? 31.782 -1.387 61.179 1.00 19.57 338 GLY A O 1
ATOM 1536 N N . GLY A 1 82 ? 30.026 -0.417 62.205 1.00 14.91 339 GLY A N 1
ATOM 1537 C CA . GLY A 1 82 ? 30.793 0.120 63.301 1.00 12.48 339 GLY A CA 1
ATOM 1538 C C . GLY A 1 82 ? 31.414 1.469 63.030 1.00 10.45 339 GLY A C 1
ATOM 1539 O O . GLY A 1 82 ? 32.031 2.045 63.940 1.00 10.67 339 GLY A O 1
ATOM 1543 N N . ARG A 1 83 ? 31.286 1.984 61.809 1.00 10.34 340 ARG A N 1
ATOM 1544 C CA . ARG A 1 83 ? 31.940 3.216 61.393 1.00 9.77 340 ARG A CA 1
ATOM 1545 C C . ARG A 1 83 ? 30.937 4.353 61.256 1.00 9.94 340 ARG A C 1
ATOM 1546 O O . ARG A 1 83 ? 29.851 4.182 60.696 1.00 11.32 340 ARG A O 1
ATOM 1567 N N . 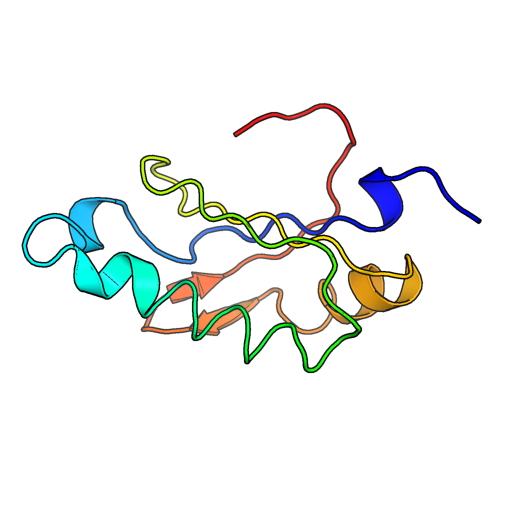GLN A 1 84 ? 31.326 5.527 61.736 1.00 10.18 341 GLN A N 1
ATOM 1568 C CA . GLN A 1 84 ? 30.493 6.717 61.619 1.00 11.07 341 GLN A CA 1
ATOM 1569 C C . GLN A 1 84 ? 30.874 7.422 60.326 1.00 10.04 341 GLN A C 1
ATOM 1570 O O . GLN A 1 84 ? 31.996 7.929 60.182 1.00 10.98 341 GLN A O 1
ATOM 1584 N N . ILE A 1 85 ? 29.969 7.435 59.370 1.00 10.94 342 ILE A N 1
ATOM 1585 C CA . ILE A 1 85 ? 30.299 7.911 58.039 1.00 10.57 342 ILE A CA 1
ATOM 1586 C C . ILE A 1 85 ? 29.940 9.384 57.887 1.00 10.82 342 ILE A C 1
ATOM 1587 O O . ILE A 1 85 ? 29.148 9.945 58.642 1.00 13.06 342 ILE A O 1
ATOM 1603 N N . THR A 1 86 ? 30.540 10.006 56.879 1.00 11.06 343 THR A N 1
ATOM 1604 C CA . THR A 1 86 ? 30.147 11.328 56.436 1.00 10.84 343 THR A CA 1
ATOM 1605 C C . THR A 1 86 ? 29.693 11.265 54.985 1.00 9.77 343 THR A C 1
ATOM 1606 O O . THR A 1 86 ? 30.102 10.390 54.224 1.00 10.47 343 THR A O 1
ATOM 1617 N N . ALA A 1 87 ? 28.857 12.226 54.605 1.00 10.31 344 ALA A N 1
ATOM 1618 C CA . ALA A 1 87 ? 28.405 12.362 53.233 1.00 11.02 344 ALA A CA 1
ATOM 1619 C C . ALA A 1 87 ? 28.443 13.837 52.877 1.00 10.81 344 ALA A C 1
ATOM 1620 O O . ALA A 1 87 ? 27.934 14.665 53.630 1.00 12.91 344 ALA A O 1
ATOM 1627 N N . GLN A 1 88 ? 29.065 14.153 51.743 1.00 10.20 345 GLN A N 1
ATOM 1628 C CA . GLN A 1 88 ? 29.265 15.516 51.283 1.00 10.89 345 GLN A CA 1
ATOM 1629 C C . GLN A 1 88 ? 29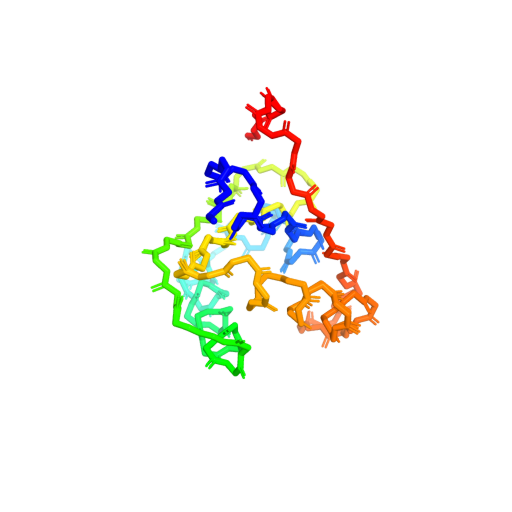.019 15.592 49.783 1.00 9.68 345 GLN A C 1
ATOM 1630 O O . GLN A 1 88 ? 29.194 14.617 49.053 1.00 11.04 345 GLN A O 1
ATOM 1644 N N . ALA A 1 89 ? 28.631 16.770 49.320 1.00 10.11 346 ALA A N 1
ATOM 1645 C CA . ALA A 1 89 ? 28.554 17.013 47.885 1.00 10.20 346 ALA A CA 1
ATOM 1646 C C . ALA A 1 89 ? 29.954 16.978 47.273 1.00 9.35 346 ALA A C 1
ATOM 1647 O O . ALA A 1 89 ? 30.900 17.541 47.824 1.00 11.30 346 ALA A O 1
ATOM 1654 N N . TRP A 1 90 ? 30.089 16.350 46.110 1.00 10.08 347 TRP A N 1
ATOM 1655 C CA . TRP A 1 90 ? 31.327 16.458 45.341 1.00 10.35 347 TRP A CA 1
ATOM 1656 C C . TRP A 1 90 ? 31.472 17.866 44.766 1.00 11.43 347 TRP A C 1
ATOM 1657 O O . TRP A 1 90 ? 30.489 18.564 44.532 1.00 13.63 347 TRP A O 1
ATOM 1678 N N . ASP A 1 91 ? 32.717 18.282 44.536 1.00 11.45 348 ASP A N 1
ATOM 1679 C CA . ASP A 1 91 ? 33.038 19.590 43.980 1.00 12.33 348 ASP A CA 1
ATOM 1680 C C . ASP A 1 91 ? 33.332 19.555 42.481 1.00 14.05 348 ASP A C 1
ATOM 1681 O O . ASP A 1 91 ? 33.577 20.605 41.883 1.00 15.63 348 ASP A O 1
ATOM 1690 N N . GLY A 1 92 ? 33.289 18.383 41.852 1.00 13.45 349 GLY A N 1
ATOM 1691 C CA . GLY A 1 92 ? 33.587 18.264 40.443 1.00 15.80 349 GLY A CA 1
ATOM 1692 C C . GLY A 1 92 ? 35.057 18.244 40.098 1.00 15.39 349 GLY A C 1
ATOM 1693 O O . GLY A 1 92 ? 35.391 18.108 38.912 1.00 20.64 349 GLY A O 1
ATOM 1697 N N A THR A 1 93 ? 35.938 18.384 41.077 0.22 15.47 350 THR A N 1
ATOM 1698 N N B THR A 1 93 ? 35.951 18.355 41.085 0.78 15.52 350 THR A N 1
ATOM 1699 C CA A THR A 1 93 ? 37.371 18.461 40.823 0.22 15.92 350 THR A CA 1
ATOM 1700 C CA B THR A 1 93 ? 37.380 18.477 40.803 0.78 17.19 350 THR A CA 1
ATOM 1701 C C A THR A 1 93 ? 38.169 17.449 41.628 0.22 15.89 350 THR A C 1
ATOM 1702 C C B THR A 1 93 ? 38.285 17.662 41.709 0.78 18.23 350 THR A C 1
ATOM 1703 O O A THR A 1 93 ? 39.058 16.797 41.076 0.22 15.98 350 THR A O 1
ATOM 1704 O O B THR A 1 93 ? 39.416 17.375 41.304 0.78 21.15 350 THR A O 1
ATOM 1725 N N . THR A 1 94 ? 37.866 17.290 42.913 1.00 14.36 351 THR A N 1
ATOM 1726 C CA . THR A 1 94 ? 38.710 16.493 43.787 1.00 14.32 351 THR A CA 1
ATOM 1727 C C . THR A 1 94 ? 38.615 15.030 43.401 1.00 15.31 351 THR A C 1
ATOM 1728 O O . THR A 1 94 ? 37.523 14.462 43.321 1.00 15.42 351 THR A O 1
ATOM 1740 N N . ASP A 1 95 ? 39.766 14.424 43.158 1.00 16.29 352 ASP A N 1
ATOM 1741 C CA . ASP A 1 95 ? 39.851 13.016 42.813 1.00 18.86 352 ASP A CA 1
ATOM 1742 C C . ASP A 1 95 ? 40.304 12.213 44.025 1.00 18.50 352 ASP A C 1
ATOM 1743 O O . ASP A 1 95 ? 41.036 12.709 44.887 1.00 24.44 352 ASP A O 1
ATOM 1752 N N . TYR A 1 96 ? 39.867 10.964 44.079 1.00 17.70 353 TYR A N 1
ATOM 1753 C CA . TYR A 1 96 ? 40.218 10.068 45.175 1.00 16.96 353 TYR A CA 1
ATOM 1754 C C . TYR A 1 96 ? 40.922 8.809 44.716 1.00 19.94 353 TYR A C 1
ATOM 1755 O O . TYR A 1 96 ? 41.337 8.008 45.552 1.00 24.59 353 TYR A O 1
#

Solvent-accessible surface area: 5705 Å² total; per-residue (Å²): 134,56,70,116,55,88,34,3,0,5,0,58,46,11,1,63,10,125,57,24,118,143,58,100,126,38,30,61,96,35,61,91,87,2,116,97,35,0,70,120,11,17,76,47,142,103,19,72,18,50,52,181,44,92,81,0,0,0,15,0,3,0,135,61,32,124,32,1,89,121,0,38,105,37,0,74,33,82,166,42,86,67,75,87,0,58,4,85,70,44,81,35,108,57,125,83

GO terms:
  GO:0035861 site of double-strand break (C, IDA)
  GO:0005684 U2-type spliceosomal complex (C, IDA)
  GO:1990166 protein localization to site of double-strand break (P, IDA)
  GO:1903241 U2-type prespliceosome assembly (P, IDA)
  GO:0140463 chromatin-protein adaptor activity (F, IDA)
  GO:0160004 poly-ADP-D-ribose modification-dependent protein binding (F, IDA)
  GO:0000398 mRNA splicing, via spliceosome (P, IDA)
  GO:0000724 double-strand break repair via homologous recombination (P, IDA)
  GO:0005634 nucleus (C, EXP)
  GO:0005694 chromosome (C, EXP)
  GO:0005634 nucleus (C, TAS)
  GO:0005654 nucleoplasm (C, TAS)
  GO:0005515 protein binding (F, IPI)
  GO:0005654 nucleoplasm (C, IDA)
  GO:0003723 RNA binding (F, HDA)

Sequence (96 aa):
GSMRHERVVIIIKNMMFHPMDFEEDDPLVLNEIIREEDLRVEECSSKFGQQIRKLLLLFDRHPDGVASSVVSSFRRDPEEADYCIIQQTLDGRWFGGRQITAQAWDGTTTDY

Foldseek 3Di:
DDDQLLQKKKKWFLDALVQCVPPVVVVVVSVVVVVVVLVVQAAWDDKAWPNHDRGGIIMTGHPDSNSLVSCQVPQAQDDDPNTGMHMDGDPVPDDD